Protein AF-A0A930THZ8-F1 (afdb_monomer_lite)

Secondary structure (DSSP, 8-state):
-HHHHHHHHHHHHHSS--HHHHHHHHHHHHHHHHHHTSSS--HHHHHHHHHHHHHHHHHHHHHHHTSTTHHHHHHHHHHHHHHHHHHHHHHH-

Radius of gyration: 13.28 Å; chains: 1; bounding box: 32×22×35 Å

Foldseek 3Di:
DLVLLVLVLVCLVVAPDDPVLSVVLVVLSVVLNVQVPDPDRPLVSNLVSLVVSVVSLVVQQVVQVVPVVSNVSNVRSCVSCVVVNVVSVVSVD

Structure (mmCIF, N/CA/C/O backbone):
data_AF-A0A930THZ8-F1
#
_entry.id   AF-A0A930THZ8-F1
#
loop_
_atom_site.group_PDB
_atom_site.id
_atom_site.type_symbol
_atom_site.label_atom_id
_atom_site.label_alt_id
_atom_site.label_comp_id
_atom_site.label_asym_id
_atom_site.label_entity_id
_atom_site.label_seq_id
_atom_site.pdbx_PDB_ins_code
_atom_site.Cartn_x
_atom_site.Cartn_y
_atom_site.Cartn_z
_atom_site.occupancy
_atom_site.B_iso_or_equiv
_atom_site.auth_seq_id
_atom_site.auth_comp_id
_atom_site.auth_asym_id
_atom_site.auth_atom_id
_atom_site.pdbx_PDB_model_num
ATOM 1 N N . MET A 1 1 ? -15.322 0.431 3.318 1.00 68.81 1 MET A N 1
ATOM 2 C CA . MET A 1 1 ? -13.889 0.489 3.694 1.00 68.81 1 MET A CA 1
ATOM 3 C C . MET A 1 1 ? -13.139 -0.806 3.380 1.00 68.81 1 MET A C 1
ATOM 5 O O . MET A 1 1 ? -12.255 -0.762 2.538 1.00 68.81 1 MET A O 1
ATOM 9 N N . VAL A 1 2 ? -13.507 -1.963 3.950 1.00 78.25 2 VAL A N 1
ATOM 10 C CA . VAL A 1 2 ? -12.834 -3.260 3.676 1.00 78.25 2 VAL A CA 1
ATOM 11 C C . VAL A 1 2 ? -12.760 -3.600 2.183 1.00 78.25 2 VAL A C 1
ATOM 13 O O . VAL A 1 2 ? -11.689 -3.929 1.682 1.00 78.25 2 VAL A O 1
ATOM 16 N N . ALA A 1 3 ? -13.866 -3.445 1.447 1.00 75.62 3 ALA A N 1
ATOM 17 C CA . ALA A 1 3 ? -13.901 -3.687 0.001 1.00 75.62 3 ALA A CA 1
ATOM 18 C C . ALA A 1 3 ? -12.927 -2.784 -0.783 1.00 75.62 3 ALA A C 1
ATOM 20 O O . ALA A 1 3 ? -12.281 -3.237 -1.724 1.00 75.62 3 ALA A O 1
ATOM 21 N N . LEU A 1 4 ? -12.769 -1.525 -0.358 1.00 72.12 4 LEU A N 1
ATOM 22 C CA . LEU A 1 4 ? -11.834 -0.579 -0.973 1.00 72.12 4 LEU A CA 1
ATOM 23 C C . LEU A 1 4 ? -10.383 -0.980 -0.704 1.00 72.12 4 LEU A C 1
ATOM 25 O O . LEU A 1 4 ? -9.582 -1.000 -1.630 1.00 72.12 4 LEU A O 1
ATOM 29 N N . LEU A 1 5 ? -10.064 -1.380 0.529 1.00 78.31 5 LEU A N 1
ATOM 30 C CA . LEU A 1 5 ? -8.735 -1.883 0.893 1.00 78.31 5 LEU A CA 1
ATOM 31 C C . LEU A 1 5 ? -8.412 -3.209 0.183 1.00 78.31 5 LEU A C 1
ATOM 33 O O . LEU A 1 5 ? -7.268 -3.458 -0.187 1.00 78.31 5 LEU A O 1
ATOM 37 N N . GLY A 1 6 ? -9.420 -4.049 -0.063 1.00 82.69 6 GLY A N 1
ATOM 38 C CA . GLY A 1 6 ? -9.290 -5.244 -0.896 1.00 82.69 6 GLY A CA 1
ATOM 39 C C . GLY A 1 6 ? -8.991 -4.912 -2.359 1.00 82.69 6 GLY A C 1
ATOM 40 O O . GLY A 1 6 ? -8.096 -5.514 -2.949 1.00 82.69 6 GLY A O 1
ATOM 41 N N . LYS A 1 7 ? -9.678 -3.911 -2.927 1.00 78.56 7 LYS A N 1
ATOM 42 C CA . LYS A 1 7 ? -9.380 -3.405 -4.273 1.00 78.56 7 LYS A CA 1
ATOM 43 C C . LYS A 1 7 ? -7.954 -2.842 -4.333 1.00 78.56 7 LYS A C 1
ATOM 45 O O . LYS A 1 7 ? -7.235 -3.205 -5.260 1.00 78.56 7 LYS A O 1
ATOM 50 N N . LEU A 1 8 ? -7.548 -2.071 -3.307 1.00 76.06 8 LEU A N 1
ATOM 51 C CA . LEU A 1 8 ? -6.192 -1.532 -3.078 1.00 76.06 8 LEU A CA 1
ATOM 52 C C . LEU A 1 8 ? -5.112 -2.610 -3.219 1.00 76.06 8 LEU A C 1
ATOM 54 O O . LEU A 1 8 ? -4.193 -2.514 -4.032 1.00 76.06 8 LEU A O 1
ATOM 58 N N . GLN A 1 9 ? -5.314 -3.704 -2.493 1.00 83.88 9 GLN A N 1
ATOM 59 C CA . GLN A 1 9 ? -4.429 -4.862 -2.50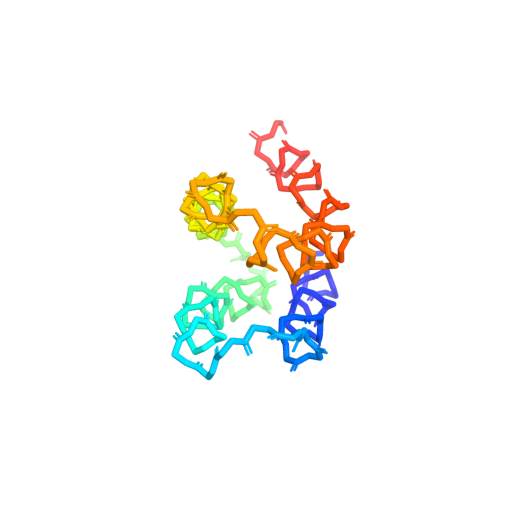4 1.00 83.88 9 GLN A CA 1
ATOM 60 C C . GLN A 1 9 ? -4.329 -5.500 -3.898 1.00 83.88 9 GLN A C 1
ATOM 62 O O . GLN A 1 9 ? -3.239 -5.881 -4.323 1.00 83.88 9 GLN A O 1
ATOM 67 N N . GLY A 1 10 ? -5.457 -5.599 -4.607 1.00 82.81 10 GLY A N 1
ATOM 68 C CA . GLY A 1 10 ? -5.538 -6.210 -5.933 1.00 82.81 10 GLY A CA 1
ATOM 69 C C . GLY A 1 10 ? -4.723 -5.473 -6.994 1.00 82.81 10 GLY A C 1
ATOM 70 O O . GLY A 1 10 ? -3.966 -6.109 -7.722 1.00 82.81 10 GLY A O 1
ATOM 71 N N . VAL A 1 11 ? -4.811 -4.141 -7.065 1.00 78.25 11 VAL A N 1
ATOM 72 C CA . VAL A 1 11 ? -4.002 -3.392 -8.049 1.00 78.25 11 VAL A CA 1
ATOM 73 C C . VAL A 1 11 ? -2.532 -3.392 -7.676 1.00 78.25 11 VAL A C 1
ATOM 75 O O . VAL A 1 11 ? -1.714 -3.534 -8.574 1.00 78.25 11 VAL A O 1
ATOM 78 N N . ILE A 1 12 ? -2.165 -3.264 -6.393 1.00 79.44 12 ILE A N 1
ATOM 79 C CA . ILE A 1 12 ? -0.746 -3.331 -6.005 1.00 79.44 12 ILE A CA 1
ATOM 80 C C . ILE A 1 12 ? -0.153 -4.668 -6.462 1.00 79.44 12 ILE A C 1
ATOM 82 O O . ILE A 1 12 ? 0.904 -4.685 -7.094 1.00 79.44 12 ILE A O 1
ATOM 86 N N . ALA A 1 13 ? -0.868 -5.775 -6.238 1.00 83.94 13 ALA A N 1
ATOM 87 C CA . ALA A 1 13 ? -0.449 -7.094 -6.701 1.00 83.94 13 ALA A CA 1
ATOM 88 C C . ALA A 1 13 ? -0.330 -7.174 -8.238 1.00 83.94 13 ALA A C 1
ATOM 90 O O . ALA A 1 13 ? 0.663 -7.702 -8.746 1.00 83.94 13 ALA A O 1
ATOM 91 N N . ALA A 1 14 ? -1.300 -6.608 -8.966 1.00 79.69 14 ALA A N 1
ATOM 92 C CA . ALA A 1 14 ? -1.357 -6.615 -10.431 1.00 79.69 14 ALA A CA 1
ATOM 93 C C . ALA A 1 14 ? -0.462 -5.564 -11.119 1.00 79.69 14 ALA A C 1
ATOM 95 O O . ALA A 1 14 ? -0.311 -5.600 -12.336 1.00 79.69 14 ALA A O 1
ATOM 96 N N . SER A 1 15 ? 0.117 -4.629 -10.365 1.00 74.81 15 SER A N 1
ATOM 97 C CA . SER A 1 15 ? 0.928 -3.539 -10.912 1.00 74.81 15 SER A CA 1
ATOM 98 C C . SER A 1 15 ? 2.242 -4.030 -11.530 1.00 74.81 15 SER A C 1
ATOM 100 O O . SER A 1 15 ? 2.718 -5.126 -11.231 1.00 74.81 15 SER A O 1
ATOM 102 N N . SER A 1 16 ? 2.877 -3.199 -12.352 1.00 75.56 16 SER A N 1
ATOM 103 C CA . SER A 1 16 ? 4.207 -3.445 -12.927 1.00 75.56 16 SER A CA 1
ATOM 104 C C . SER A 1 16 ? 5.368 -3.085 -11.978 1.00 75.56 16 SER A C 1
ATOM 106 O O . SER A 1 16 ? 6.526 -3.107 -12.390 1.00 75.56 16 SER A O 1
ATOM 108 N N . LEU A 1 17 ? 5.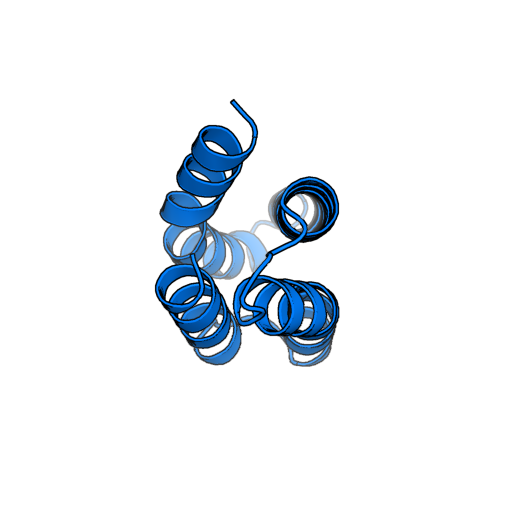083 -2.786 -10.701 1.00 73.44 17 LEU A N 1
ATOM 109 C CA . LEU A 1 17 ? 6.095 -2.520 -9.671 1.00 73.44 17 LEU A CA 1
ATOM 110 C C . LEU A 1 17 ? 7.018 -3.725 -9.446 1.00 73.44 17 LEU A C 1
ATOM 112 O O . LEU A 1 17 ? 6.590 -4.881 -9.540 1.00 73.44 17 LEU A O 1
ATOM 116 N N . ILE A 1 18 ? 8.270 -3.453 -9.073 1.00 79.44 18 ILE A N 1
ATOM 117 C CA . ILE A 1 18 ? 9.204 -4.512 -8.667 1.00 79.44 18 ILE A CA 1
ATOM 118 C C . ILE A 1 18 ? 8.749 -5.158 -7.343 1.00 79.44 18 ILE A C 1
ATOM 120 O O . ILE A 1 18 ? 8.045 -4.505 -6.558 1.00 79.44 18 ILE A O 1
ATOM 124 N N . PRO A 1 19 ? 9.126 -6.423 -7.075 1.00 82.56 19 PRO A N 1
ATOM 125 C CA . PRO A 1 19 ? 8.650 -7.171 -5.908 1.00 82.56 19 PRO A CA 1
ATOM 126 C C . PRO A 1 19 ? 8.826 -6.428 -4.578 1.00 82.56 19 PRO A C 1
ATOM 128 O O . PRO A 1 19 ? 7.885 -6.340 -3.795 1.00 82.56 19 PRO A O 1
ATOM 131 N N . GLU A 1 20 ? 9.973 -5.784 -4.371 1.00 81.81 20 GLU A N 1
ATOM 132 C CA . GLU A 1 20 ? 10.317 -5.090 -3.125 1.00 81.81 20 GLU A CA 1
ATOM 133 C C . GLU A 1 20 ? 9.382 -3.899 -2.839 1.00 81.81 20 GLU A C 1
ATOM 135 O O . GLU A 1 20 ? 9.025 -3.615 -1.691 1.00 81.81 20 GLU A O 1
ATOM 140 N N . GLN A 1 21 ? 8.947 -3.205 -3.896 1.00 75.56 21 GLN A N 1
ATOM 141 C CA . GLN A 1 21 ? 8.009 -2.083 -3.803 1.00 75.56 21 GLN A CA 1
ATOM 142 C C . GLN A 1 21 ? 6.588 -2.577 -3.528 1.00 75.56 21 GLN A C 1
ATOM 144 O O . GLN A 1 21 ? 5.879 -1.985 -2.710 1.00 75.56 21 GLN A O 1
ATOM 149 N N . LYS A 1 22 ? 6.178 -3.678 -4.173 1.00 81.75 22 LYS A N 1
ATOM 150 C CA . LYS A 1 22 ? 4.883 -4.317 -3.902 1.00 81.75 22 LYS A CA 1
ATOM 151 C C . LYS A 1 22 ? 4.796 -4.780 -2.457 1.00 81.75 22 LYS A C 1
ATOM 153 O O . LYS A 1 22 ? 3.806 -4.479 -1.794 1.00 81.75 22 LYS A O 1
ATOM 158 N N . ASP A 1 23 ? 5.827 -5.457 -1.965 1.00 87.19 23 ASP A N 1
ATOM 159 C CA . ASP A 1 23 ? 5.854 -5.990 -0.604 1.00 87.19 23 ASP A CA 1
ATOM 160 C C . ASP A 1 23 ? 5.752 -4.874 0.434 1.00 87.19 23 ASP A C 1
ATOM 162 O O . ASP A 1 23 ? 4.891 -4.931 1.313 1.00 87.19 23 ASP A O 1
ATOM 166 N N . SER A 1 24 ? 6.518 -3.797 0.256 1.00 81.12 24 SER A N 1
ATOM 167 C CA . SER A 1 24 ? 6.458 -2.627 1.136 1.00 81.12 24 SER A CA 1
ATOM 168 C C . SER A 1 24 ? 5.054 -2.004 1.178 1.00 81.12 24 SER A C 1
ATOM 170 O O . SER A 1 24 ? 4.504 -1.768 2.254 1.00 81.12 24 SER A O 1
ATOM 172 N N . LEU A 1 25 ? 4.416 -1.795 0.019 1.00 80.38 25 LEU A N 1
ATOM 173 C CA . LEU A 1 25 ? 3.050 -1.258 -0.048 1.00 80.38 25 LEU A CA 1
ATOM 174 C C . LEU A 1 25 ? 2.026 -2.197 0.606 1.00 80.38 25 LEU A C 1
ATOM 176 O O . LEU A 1 25 ? 1.115 -1.751 1.310 1.00 80.38 25 LEU A O 1
ATOM 180 N N . LEU A 1 26 ? 2.172 -3.505 0.391 1.00 85.31 26 LEU A N 1
ATOM 181 C CA . LEU A 1 26 ? 1.295 -4.514 0.976 1.00 85.31 26 LEU A CA 1
ATOM 182 C C . LEU A 1 26 ? 1.462 -4.611 2.494 1.00 85.31 26 LEU A C 1
ATOM 184 O O . LEU A 1 26 ? 0.475 -4.849 3.193 1.00 85.31 26 LEU A O 1
ATOM 188 N N . ASP A 1 27 ? 2.662 -4.398 3.020 1.00 86.94 27 ASP A N 1
ATOM 189 C CA . ASP A 1 27 ? 2.928 -4.441 4.456 1.00 86.94 27 ASP A CA 1
ATOM 190 C C . ASP A 1 27 ? 2.322 -3.253 5.206 1.00 86.94 27 ASP A C 1
ATOM 192 O O . ASP A 1 27 ? 1.839 -3.427 6.328 1.00 86.94 27 ASP A O 1
ATOM 196 N N . TYR A 1 28 ? 2.199 -2.087 4.566 1.00 77.94 28 TYR A N 1
ATOM 197 C CA . TYR A 1 28 ? 1.395 -0.982 5.103 1.00 77.94 28 TYR A CA 1
ATOM 198 C C . TYR A 1 28 ? -0.116 -1.227 4.971 1.00 77.94 28 TYR A C 1
ATOM 200 O O . TYR A 1 28 ? -0.900 -0.835 5.844 1.00 77.94 28 TYR A O 1
ATOM 208 N N . LEU A 1 29 ? -0.549 -1.914 3.911 1.00 81.50 29 LEU A N 1
ATOM 209 C CA . LEU A 1 29 ? -1.966 -2.129 3.623 1.00 81.50 29 LEU A CA 1
ATOM 210 C C . LEU A 1 29 ? -2.615 -3.237 4.466 1.00 81.50 29 LEU A C 1
ATOM 212 O O . LEU A 1 29 ? -3.755 -3.081 4.919 1.00 81.50 29 LEU A O 1
ATOM 216 N N . LYS A 1 30 ? -1.922 -4.362 4.692 1.00 85.19 30 LYS A N 1
ATOM 217 C CA . LYS A 1 30 ? -2.470 -5.522 5.427 1.00 85.19 30 LYS A CA 1
ATOM 218 C C . LYS A 1 30 ? -2.986 -5.130 6.825 1.00 85.19 30 LYS A C 1
ATOM 220 O O . LYS A 1 30 ? -4.109 -5.523 7.157 1.00 85.19 30 LYS A O 1
ATOM 225 N N . PRO A 1 31 ? -2.261 -4.342 7.650 1.00 82.75 31 PRO A N 1
ATOM 226 C CA . PRO A 1 31 ? -2.766 -3.896 8.946 1.00 82.75 31 PRO A CA 1
ATOM 227 C C . PRO A 1 31 ? -3.988 -2.982 8.830 1.00 82.75 31 PRO A C 1
ATOM 229 O O . PRO A 1 31 ? -4.899 -3.097 9.647 1.00 82.75 31 PRO A O 1
ATOM 232 N N . ALA A 1 32 ? -4.038 -2.099 7.825 1.00 77.69 32 ALA A N 1
ATOM 233 C CA . ALA A 1 32 ? -5.192 -1.230 7.592 1.00 77.69 32 ALA A CA 1
ATOM 234 C C . ALA A 1 32 ? -6.451 -2.051 7.277 1.00 77.69 32 ALA A C 1
ATOM 236 O O . ALA A 1 32 ? -7.507 -1.817 7.860 1.00 77.69 32 ALA A O 1
ATOM 237 N N . LYS A 1 33 ? -6.321 -3.075 6.423 1.00 80.25 33 LYS A N 1
ATOM 238 C CA . LYS A 1 33 ? -7.424 -3.977 6.070 1.00 80.25 33 LYS A CA 1
ATOM 239 C C . LYS A 1 33 ? -7.925 -4.777 7.271 1.00 80.25 33 LYS A C 1
ATOM 241 O O . LYS A 1 33 ? -9.115 -4.737 7.559 1.00 80.25 33 LYS A O 1
ATOM 246 N N . ARG A 1 34 ? -7.018 -5.393 8.037 1.00 83.81 34 ARG A N 1
ATOM 247 C CA . ARG A 1 34 ? -7.374 -6.130 9.266 1.00 83.81 34 ARG A CA 1
ATOM 248 C C . ARG A 1 34 ? -8.095 -5.252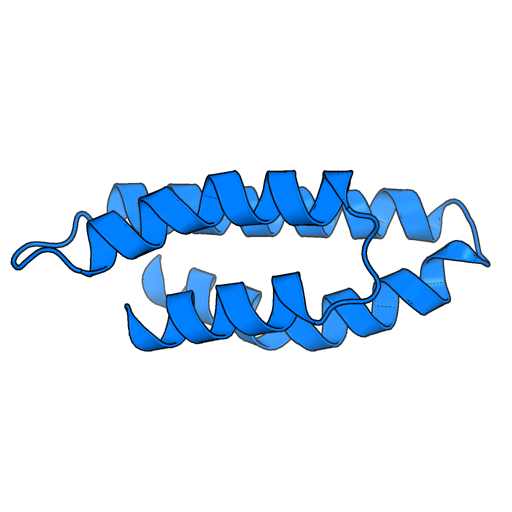 10.289 1.00 83.81 34 ARG A C 1
ATOM 250 O O . ARG A 1 34 ? -8.993 -5.715 10.980 1.00 83.81 34 ARG A O 1
ATOM 257 N N . LYS A 1 35 ? -7.694 -3.984 10.421 1.00 80.25 35 LYS A N 1
ATOM 258 C CA . LYS A 1 35 ? -8.355 -3.030 11.325 1.00 80.25 35 LYS A CA 1
ATOM 259 C C . LYS A 1 35 ? -9.726 -2.607 10.806 1.00 80.25 35 LYS A C 1
ATOM 261 O O . LYS A 1 35 ? -10.641 -2.460 11.606 1.00 80.25 35 LYS A O 1
ATOM 266 N N . ALA A 1 36 ? -9.874 -2.456 9.493 1.00 79.56 36 ALA A N 1
ATOM 267 C CA . ALA A 1 36 ? -11.144 -2.127 8.857 1.00 79.56 36 ALA A CA 1
ATOM 268 C C . ALA A 1 36 ? -12.192 -3.246 8.953 1.00 79.56 36 ALA A C 1
ATOM 270 O O . ALA A 1 36 ? -13.378 -2.960 8.833 1.00 79.56 36 ALA A O 1
ATOM 271 N N . GLU A 1 37 ? -11.755 -4.495 9.131 1.00 83.56 37 GLU A N 1
ATOM 272 C CA . GLU A 1 37 ? -12.609 -5.684 9.270 1.00 83.56 37 GLU A CA 1
ATOM 273 C C . GLU A 1 37 ? -13.186 -5.866 10.685 1.00 83.56 37 GLU A C 1
ATOM 275 O O . GLU A 1 37 ? -14.057 -6.708 10.884 1.00 83.56 37 GLU A O 1
ATOM 280 N N . LYS A 1 38 ? -12.728 -5.089 11.676 1.00 83.06 38 LYS A N 1
ATOM 281 C CA . LYS A 1 38 ? -13.251 -5.151 13.048 1.00 83.06 38 LYS A CA 1
ATOM 282 C C . LYS A 1 38 ? -14.637 -4.509 13.144 1.00 83.06 38 LYS A C 1
ATOM 284 O O . LYS A 1 38 ? -14.897 -3.523 12.463 1.00 83.06 38 LYS A O 1
ATOM 289 N N . GLU A 1 39 ? -15.476 -5.001 14.064 1.00 72.06 39 GLU A N 1
ATOM 290 C CA . GLU A 1 39 ? -16.800 -4.415 14.367 1.00 72.06 39 GLU A CA 1
ATOM 291 C C . GLU A 1 39 ? -16.723 -2.923 14.719 1.00 72.06 39 GLU A C 1
ATOM 293 O O . GLU A 1 39 ? -17.594 -2.147 14.333 1.00 72.06 39 GLU A O 1
ATOM 298 N N . GLN A 1 40 ? -15.653 -2.511 15.408 1.00 77.12 40 GLN A N 1
ATOM 299 C CA . GLN A 1 40 ? -15.325 -1.110 15.671 1.00 77.12 40 GLN A CA 1
ATOM 300 C C . GLN A 1 40 ? -13.968 -0.779 15.036 1.00 77.12 40 GLN A C 1
ATOM 302 O O . GLN A 1 40 ? -12.918 -0.997 15.649 1.00 77.12 40 GLN A O 1
ATOM 307 N N . PRO A 1 41 ? -13.961 -0.322 13.776 1.00 72.69 41 PRO A N 1
ATOM 308 C CA . PRO A 1 41 ? -12.728 -0.041 13.066 1.00 72.69 41 PRO A CA 1
ATOM 309 C C . PRO A 1 41 ? -12.103 1.270 13.552 1.00 72.69 41 PRO A C 1
ATOM 311 O O . PRO A 1 41 ? -12.749 2.317 13.592 1.00 72.69 41 PRO A O 1
ATOM 314 N N . ASP A 1 42 ? -10.813 1.209 13.872 1.00 79.44 42 ASP A N 1
ATOM 315 C CA . ASP A 1 42 ? -10.002 2.364 14.257 1.00 79.44 42 ASP A CA 1
ATOM 316 C C . ASP A 1 42 ? -9.688 3.219 13.021 1.00 79.44 42 ASP A C 1
ATOM 318 O O . ASP A 1 42 ? -8.743 2.952 12.270 1.00 79.44 42 ASP A O 1
ATOM 322 N N . LYS A 1 43 ? -10.541 4.217 12.775 1.00 74.56 43 LYS A N 1
ATOM 323 C CA . LYS A 1 43 ? -10.474 5.079 11.588 1.00 74.56 43 LYS A CA 1
ATOM 324 C C . LYS A 1 43 ? -9.194 5.912 11.534 1.00 74.56 43 LYS A C 1
ATOM 326 O O . LYS A 1 43 ? -8.680 6.126 10.440 1.00 74.56 43 LYS A O 1
ATOM 331 N N . GLU A 1 44 ? -8.651 6.316 12.681 1.00 76.06 44 GLU A N 1
ATOM 332 C CA . GLU A 1 44 ? -7.415 7.101 12.756 1.00 76.06 44 GLU A CA 1
ATOM 333 C C . GLU A 1 44 ? -6.215 6.265 12.298 1.00 76.06 44 GLU A C 1
ATOM 335 O O . GLU A 1 44 ? -5.461 6.669 11.409 1.00 76.06 44 GLU A O 1
ATOM 340 N N . LEU A 1 45 ? -6.073 5.042 12.822 1.00 75.38 45 LEU A N 1
ATOM 341 C CA . LEU A 1 45 ? -4.994 4.145 12.402 1.00 75.38 45 LEU A CA 1
ATOM 342 C C . LEU A 1 45 ? -5.130 3.694 10.947 1.00 75.38 45 LEU A C 1
ATOM 344 O O . LEU A 1 45 ? -4.120 3.451 10.282 1.00 75.38 45 LEU A O 1
ATOM 348 N N . ILE A 1 46 ? -6.357 3.551 10.450 1.00 73.25 46 ILE A N 1
ATOM 349 C CA . ILE A 1 46 ? -6.598 3.230 9.041 1.00 73.25 46 ILE A CA 1
ATOM 350 C C . ILE A 1 46 ? -6.190 4.411 8.159 1.00 73.25 46 ILE A C 1
ATOM 352 O O . ILE A 1 46 ? -5.455 4.212 7.193 1.00 73.25 46 ILE A O 1
ATOM 356 N N . GLY A 1 47 ? -6.588 5.627 8.530 1.00 72.94 47 GLY A N 1
ATOM 357 C CA . GLY A 1 47 ? -6.199 6.859 7.856 1.00 72.94 47 GLY A CA 1
ATOM 358 C C . GLY A 1 47 ? -4.683 7.056 7.801 1.00 72.94 47 GLY A C 1
ATOM 359 O O . GLY A 1 47 ? -4.130 7.267 6.724 1.00 72.94 47 GLY A O 1
ATOM 360 N N . LYS A 1 48 ? -3.984 6.862 8.925 1.00 76.50 48 LYS A N 1
ATOM 361 C CA . LYS A 1 48 ? -2.517 6.957 8.991 1.00 76.50 48 LYS A CA 1
ATOM 362 C C . LYS A 1 48 ? -1.814 5.948 8.078 1.00 76.50 48 LYS A C 1
ATOM 364 O O . LYS A 1 48 ? -0.859 6.291 7.387 1.00 76.50 48 LYS A O 1
ATOM 369 N N . ASN A 1 49 ? -2.299 4.707 8.027 1.00 71.31 49 ASN A N 1
ATOM 370 C CA . ASN A 1 49 ? -1.740 3.701 7.121 1.00 71.31 49 ASN A CA 1
ATOM 371 C C . ASN A 1 49 ? -1.985 4.055 5.645 1.00 71.31 49 ASN A C 1
ATOM 373 O O . ASN A 1 49 ? -1.104 3.849 4.813 1.00 71.31 49 ASN A O 1
ATOM 377 N N . LEU A 1 50 ? -3.157 4.608 5.319 1.00 73.69 50 LEU A N 1
ATOM 378 C CA . LEU A 1 50 ? -3.467 5.087 3.970 1.00 73.69 50 LEU A CA 1
ATOM 379 C C . LEU A 1 50 ? -2.612 6.298 3.572 1.00 73.69 50 LEU A C 1
ATOM 381 O O . LEU A 1 50 ? -2.195 6.395 2.416 1.00 73.69 50 LEU A O 1
ATOM 385 N N . GLN A 1 51 ? -2.296 7.184 4.518 1.00 75.25 51 GLN A N 1
ATOM 386 C CA . GLN A 1 51 ? -1.367 8.288 4.294 1.00 75.25 51 GLN A CA 1
ATOM 387 C C . GLN A 1 51 ? 0.043 7.773 3.970 1.00 75.25 51 GLN A C 1
ATOM 389 O O . GLN A 1 51 ? 0.618 8.200 2.975 1.00 75.25 51 GLN A O 1
ATOM 394 N N . ASN A 1 52 ? 0.557 6.791 4.716 1.00 76.38 52 ASN A N 1
ATOM 395 C CA . ASN A 1 52 ? 1.870 6.194 4.434 1.00 76.38 52 ASN A CA 1
ATOM 396 C C . ASN A 1 52 ? 1.927 5.542 3.043 1.00 76.38 52 ASN A C 1
ATOM 398 O O . ASN A 1 52 ? 2.904 5.713 2.316 1.00 76.38 52 ASN A O 1
ATOM 402 N N . VAL A 1 53 ? 0.864 4.830 2.641 1.00 72.56 53 VAL A N 1
ATOM 403 C CA . VAL A 1 53 ? 0.741 4.304 1.270 1.00 72.56 53 VAL A CA 1
ATOM 404 C C . VAL A 1 53 ? 0.777 5.457 0.264 1.00 72.56 53 VAL A C 1
ATOM 406 O O . VAL A 1 53 ? 1.500 5.387 -0.723 1.00 72.56 53 VAL A O 1
ATOM 409 N N . SER A 1 54 ? 0.057 6.547 0.526 1.00 73.44 54 SER A N 1
ATOM 410 C CA . SER A 1 54 ? 0.022 7.722 -0.354 1.00 73.44 54 SER A CA 1
ATOM 411 C C . SER A 1 54 ? 1.388 8.402 -0.506 1.00 73.44 54 SER A C 1
ATOM 413 O O . SER A 1 54 ? 1.770 8.779 -1.614 1.00 73.44 54 SER A O 1
ATOM 415 N N . GLU A 1 55 ? 2.135 8.544 0.589 1.00 75.25 55 GLU A N 1
ATOM 416 C CA . GLU A 1 55 ? 3.481 9.125 0.617 1.00 75.25 55 GLU A CA 1
ATOM 417 C C . GLU A 1 55 ? 4.505 8.235 -0.090 1.00 75.25 55 GLU A C 1
ATOM 419 O O . GLU A 1 55 ? 5.252 8.721 -0.936 1.00 75.25 55 GLU A O 1
ATOM 424 N N . MET A 1 56 ? 4.496 6.923 0.176 1.00 73.81 56 MET A N 1
ATOM 425 C CA . MET A 1 56 ? 5.369 5.977 -0.523 1.00 73.81 56 MET A CA 1
ATOM 426 C C . MET A 1 56 ? 5.132 6.031 -2.032 1.00 73.81 56 MET A C 1
ATOM 428 O O . MET A 1 56 ? 6.083 6.053 -2.811 1.00 73.81 56 MET A O 1
ATOM 432 N N . MET A 1 57 ? 3.868 6.117 -2.445 1.00 70.62 57 MET A N 1
ATOM 433 C CA . MET A 1 57 ? 3.529 6.268 -3.852 1.00 70.62 57 MET A CA 1
ATOM 434 C C . MET A 1 57 ? 4.054 7.595 -4.392 1.00 70.62 57 MET A C 1
ATOM 436 O O . MET A 1 57 ? 4.784 7.565 -5.369 1.00 70.62 57 MET A O 1
ATOM 440 N N . LYS A 1 58 ? 3.816 8.746 -3.748 1.00 72.44 58 LYS A N 1
ATOM 441 C CA . LYS A 1 58 ? 4.413 10.028 -4.185 1.00 72.44 58 LYS A CA 1
ATOM 442 C C . LYS A 1 58 ? 5.936 9.957 -4.346 1.00 72.44 58 LYS A C 1
ATOM 444 O O . LYS A 1 58 ? 6.444 10.387 -5.377 1.00 72.44 58 LYS A O 1
ATOM 449 N N . ASN A 1 59 ? 6.644 9.330 -3.411 1.00 72.38 59 ASN A N 1
ATOM 450 C CA . ASN A 1 59 ? 8.098 9.171 -3.494 1.00 72.38 59 ASN A CA 1
ATOM 451 C C . ASN A 1 59 ? 8.522 8.308 -4.694 1.00 72.38 59 ASN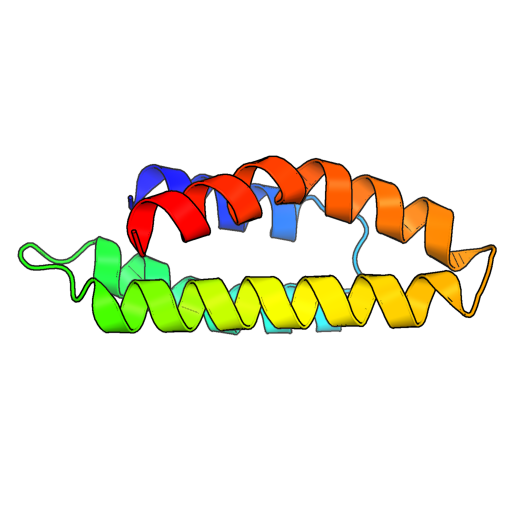 A C 1
ATOM 453 O O . ASN A 1 59 ? 9.511 8.615 -5.364 1.00 72.38 59 ASN A O 1
ATOM 457 N N . LEU A 1 60 ? 7.756 7.259 -5.017 1.00 67.50 60 LEU A N 1
ATOM 458 C CA . LEU A 1 60 ? 7.961 6.483 -6.243 1.00 67.50 60 LEU A CA 1
ATOM 459 C C . LEU A 1 60 ? 7.749 7.343 -7.500 1.00 67.50 60 LEU A C 1
ATOM 461 O O . LEU A 1 60 ? 8.486 7.164 -8.468 1.00 67.50 60 LEU A O 1
ATOM 465 N N . LYS A 1 61 ? 6.818 8.314 -7.482 1.00 62.25 61 LYS A N 1
ATOM 466 C CA . LYS A 1 61 ? 6.616 9.298 -8.570 1.00 62.25 61 LYS A CA 1
ATOM 467 C C . LYS A 1 61 ? 7.875 10.109 -8.800 1.00 62.25 61 LYS A C 1
ATOM 469 O O . LYS A 1 61 ? 8.411 10.142 -9.898 1.00 62.25 61 LYS A O 1
ATOM 474 N N . GLU A 1 62 ? 8.341 10.754 -7.743 1.00 64.06 62 GLU A N 1
ATOM 475 C CA . GLU A 1 62 ? 9.417 11.737 -7.813 1.00 64.06 62 GLU A CA 1
ATOM 476 C C . GLU A 1 62 ? 10.742 11.058 -8.180 1.00 64.06 62 GLU A C 1
ATOM 478 O O . GLU A 1 62 ? 11.504 11.566 -9.002 1.00 64.06 62 GLU A O 1
ATOM 483 N N . THR A 1 63 ? 10.963 9.840 -7.675 1.00 61.19 63 THR A N 1
ATOM 484 C CA . THR A 1 63 ? 12.128 9.014 -8.030 1.00 61.19 63 THR A CA 1
ATOM 485 C C . THR A 1 63 ? 12.084 8.540 -9.489 1.00 61.19 63 THR A C 1
ATOM 487 O O . THR A 1 63 ? 13.131 8.382 -10.116 1.00 61.19 63 THR A O 1
ATOM 490 N N . THR A 1 64 ? 10.895 8.327 -10.066 1.00 57.50 64 THR A N 1
ATOM 491 C CA . THR A 1 64 ? 10.753 7.913 -11.474 1.00 57.50 64 THR A CA 1
ATOM 492 C C . THR A 1 64 ? 10.760 9.084 -12.463 1.00 57.50 64 THR A C 1
ATOM 494 O O . THR A 1 64 ? 11.250 8.904 -13.576 1.00 57.50 64 THR A O 1
ATOM 497 N N . GLU A 1 65 ? 10.337 10.295 -12.078 1.00 52.31 65 GLU A N 1
ATOM 498 C CA . GLU A 1 65 ? 10.488 11.515 -12.904 1.00 52.31 65 GLU A CA 1
ATOM 499 C C . GLU A 1 65 ? 11.965 11.890 -13.131 1.00 52.31 65 GLU A C 1
ATOM 501 O O . GLU A 1 65 ? 12.312 12.420 -14.188 1.00 52.31 65 GLU A O 1
ATOM 506 N N . ALA A 1 66 ? 12.857 11.537 -12.196 1.00 56.56 66 ALA A N 1
ATOM 507 C CA . ALA A 1 66 ? 14.303 11.727 -12.334 1.00 56.56 66 ALA A CA 1
ATOM 508 C C . ALA A 1 66 ? 14.958 10.821 -13.408 1.00 56.56 66 ALA A C 1
ATOM 510 O O . ALA A 1 66 ? 16.093 11.071 -13.814 1.00 56.56 66 ALA A O 1
ATOM 511 N N . GLY A 1 67 ? 14.250 9.802 -13.920 1.00 54.41 67 GLY A N 1
ATOM 512 C CA . GLY A 1 67 ? 14.721 8.900 -14.975 1.00 54.41 67 GLY A CA 1
ATOM 513 C C . GLY A 1 67 ? 13.641 8.640 -16.026 1.00 54.41 67 GLY A C 1
ATOM 514 O O . GLY A 1 67 ? 12.827 7.740 -15.867 1.00 54.41 67 GLY A O 1
ATOM 515 N N . LYS A 1 68 ? 13.662 9.386 -17.143 1.00 52.75 68 LYS A N 1
ATOM 516 C CA . LYS A 1 68 ? 12.661 9.359 -18.243 1.00 52.75 68 LYS A CA 1
ATOM 517 C C . LYS A 1 68 ? 12.128 7.975 -18.677 1.00 52.75 68 LYS A C 1
ATOM 519 O O . LYS A 1 68 ? 10.998 7.911 -19.145 1.00 52.75 68 LYS A O 1
ATOM 524 N N . SER A 1 69 ? 12.911 6.897 -18.559 1.00 55.12 69 SER A N 1
ATOM 525 C CA . SER A 1 69 ? 12.512 5.520 -18.921 1.00 55.12 69 SER A CA 1
ATOM 526 C C . SER A 1 69 ? 11.621 4.852 -17.860 1.00 55.12 69 SER A C 1
ATOM 528 O O . SER A 1 69 ? 10.650 4.176 -18.185 1.00 55.12 69 SER A O 1
ATOM 530 N N . THR A 1 70 ? 11.880 5.105 -16.575 1.00 53.03 70 THR A N 1
ATOM 531 C CA . THR A 1 70 ? 11.117 4.540 -15.448 1.00 53.03 70 THR A CA 1
ATOM 532 C C . THR A 1 70 ? 9.748 5.212 -15.279 1.00 53.03 70 THR A C 1
ATOM 534 O O . THR A 1 70 ? 8.837 4.655 -14.669 1.00 53.03 70 THR A O 1
ATOM 537 N N . TRP A 1 71 ? 9.578 6.403 -15.861 1.00 51.25 71 TRP A N 1
ATOM 538 C CA . TRP A 1 71 ? 8.342 7.183 -15.821 1.00 51.25 71 TRP A CA 1
ATOM 539 C C . TRP A 1 71 ? 7.156 6.511 -16.533 1.00 51.25 71 TRP A C 1
ATOM 541 O O . TRP A 1 71 ? 6.027 6.621 -16.060 1.00 51.25 71 TRP A O 1
ATOM 551 N N . GLN A 1 72 ? 7.389 5.760 -17.617 1.00 54.59 72 GLN A N 1
ATOM 552 C CA . GLN A 1 72 ? 6.319 5.007 -18.293 1.00 54.59 72 GLN A CA 1
ATOM 553 C C . GLN A 1 72 ? 5.715 3.927 -17.381 1.00 54.59 72 GLN A C 1
ATOM 555 O O . GLN A 1 72 ? 4.495 3.801 -17.318 1.00 54.59 72 GLN A O 1
ATOM 560 N N . THR A 1 73 ? 6.546 3.235 -16.596 1.00 54.31 73 THR A N 1
ATOM 561 C CA . THR A 1 73 ? 6.096 2.278 -15.570 1.00 54.31 73 THR A CA 1
ATOM 562 C C . THR A 1 73 ? 5.415 2.984 -14.393 1.00 54.31 73 THR A C 1
ATOM 564 O O . THR A 1 73 ? 4.419 2.498 -13.861 1.00 54.31 73 THR A O 1
ATOM 567 N N . GLY A 1 74 ? 5.909 4.165 -14.000 1.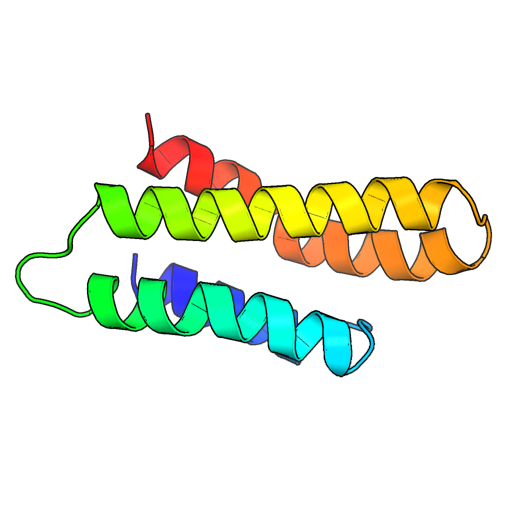00 56.75 74 GLY A N 1
ATOM 568 C CA . GLY A 1 74 ? 5.305 4.979 -12.942 1.00 56.75 74 GLY A CA 1
ATOM 569 C C . GLY A 1 74 ? 3.862 5.385 -13.258 1.00 56.75 74 GLY A C 1
ATOM 570 O O . GLY A 1 74 ? 2.990 5.256 -12.400 1.00 56.75 74 GLY A O 1
ATOM 571 N N . VAL A 1 75 ? 3.578 5.817 -14.492 1.00 61.00 75 VAL A N 1
ATOM 572 C CA . VAL A 1 75 ? 2.240 6.279 -14.912 1.00 61.00 75 VAL A CA 1
ATOM 573 C C . VAL A 1 75 ? 1.163 5.207 -14.745 1.00 61.00 75 VAL A C 1
ATOM 575 O O . VAL A 1 75 ? 0.099 5.521 -14.214 1.00 61.00 75 VAL A O 1
ATOM 578 N N . GLU A 1 76 ? 1.417 3.957 -15.140 1.00 61.47 76 GLU A N 1
ATOM 579 C CA . GLU A 1 76 ? 0.442 2.863 -14.987 1.00 61.47 76 GLU A CA 1
ATOM 580 C C . GLU A 1 76 ? 0.087 2.634 -13.519 1.00 61.47 76 GLU A C 1
ATOM 582 O O . GLU A 1 76 ? -1.082 2.513 -13.150 1.00 61.47 76 GLU A O 1
ATOM 587 N N . VAL A 1 77 ? 1.102 2.646 -12.659 1.00 62.47 77 VAL A N 1
ATOM 588 C CA . VAL A 1 77 ? 0.941 2.489 -11.219 1.00 62.47 77 VAL A CA 1
ATOM 589 C C . VAL A 1 77 ? 0.137 3.660 -10.642 1.00 62.47 77 VAL A C 1
ATOM 591 O O . VAL A 1 77 ? -0.828 3.430 -9.913 1.00 62.47 77 VAL A O 1
ATOM 594 N N . PHE A 1 78 ? 0.464 4.906 -11.007 1.00 65.62 78 PHE A N 1
ATOM 595 C CA . PHE A 1 78 ? -0.277 6.096 -10.565 1.00 65.62 78 PHE A CA 1
ATOM 596 C C . PHE A 1 78 ? -1.713 6.130 -11.049 1.00 65.62 78 PHE A C 1
ATOM 598 O O . PHE A 1 78 ? -2.591 6.514 -10.286 1.00 65.62 78 PHE A O 1
ATOM 605 N N . GLN A 1 79 ? -1.976 5.741 -12.292 1.00 66.31 79 GLN A N 1
ATOM 606 C CA . GLN A 1 79 ? -3.339 5.659 -12.806 1.00 66.31 79 GLN A CA 1
ATOM 607 C C . GLN A 1 79 ? -4.141 4.609 -12.046 1.00 66.31 79 GLN A C 1
ATOM 609 O O . GLN A 1 79 ? -5.307 4.830 -11.716 1.00 66.31 79 GLN A O 1
ATOM 614 N N . ALA A 1 80 ? -3.504 3.491 -11.712 1.00 61.56 80 ALA A N 1
ATOM 615 C CA . ALA A 1 80 ? -4.166 2.403 -11.026 1.00 61.56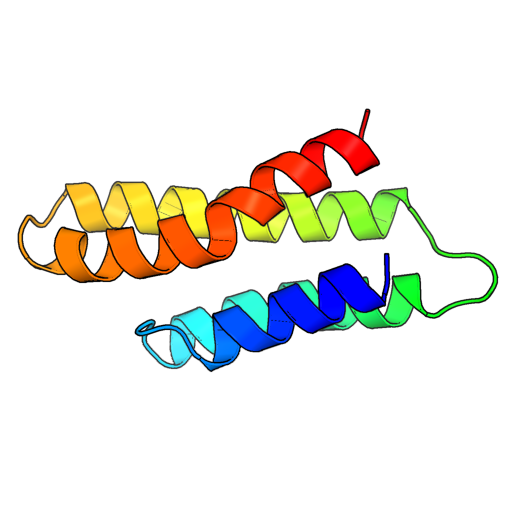 80 ALA A CA 1
ATOM 616 C C . ALA A 1 80 ? -4.422 2.708 -9.532 1.00 61.56 80 ALA A C 1
ATOM 618 O O . ALA A 1 80 ? -5.399 2.208 -8.972 1.00 61.56 80 ALA A O 1
ATOM 619 N N . VAL A 1 81 ? -3.618 3.584 -8.906 1.00 62.50 81 VAL A N 1
ATOM 620 C CA . VAL A 1 81 ? -3.799 4.012 -7.503 1.00 62.50 81 VAL A CA 1
ATOM 621 C C . VAL A 1 81 ? -4.410 5.405 -7.308 1.00 62.50 81 VAL A C 1
ATOM 623 O O . VAL A 1 81 ? -4.842 5.738 -6.207 1.00 62.50 81 VAL A O 1
ATOM 626 N N . GLY A 1 82 ? -4.465 6.235 -8.349 1.00 65.81 82 GLY A N 1
ATOM 627 C CA . GLY A 1 82 ? -4.939 7.621 -8.308 1.00 65.81 82 GLY A CA 1
ATOM 628 C C . GLY A 1 82 ? -6.363 7.774 -7.762 1.00 65.81 82 GLY A C 1
ATOM 629 O O . GLY A 1 82 ? -6.573 8.616 -6.886 1.00 65.81 82 GLY A O 1
ATOM 630 N N . PRO A 1 83 ? -7.324 6.914 -8.158 1.00 65.12 83 PRO A N 1
ATOM 631 C CA . PRO A 1 83 ? -8.657 6.893 -7.556 1.00 65.12 83 PRO A CA 1
ATOM 632 C C . PRO A 1 83 ? -8.648 6.670 -6.034 1.00 65.12 83 PRO A C 1
ATOM 634 O O . PRO A 1 83 ? -9.603 7.023 -5.350 1.00 65.12 83 PRO A O 1
ATOM 637 N N . TRP A 1 84 ? -7.591 6.072 -5.479 1.00 62.56 84 TRP A N 1
ATOM 638 C CA . TRP A 1 84 ? -7.503 5.717 -4.060 1.00 62.56 84 TRP A CA 1
ATOM 639 C C . TRP A 1 84 ? -6.915 6.818 -3.196 1.00 62.56 84 TRP A C 1
ATOM 641 O O . TRP A 1 84 ? -7.349 6.968 -2.057 1.00 62.56 84 TRP A O 1
ATOM 651 N N . LEU A 1 85 ? -6.000 7.622 -3.743 1.00 63.44 85 LEU A N 1
ATOM 652 C CA . LEU A 1 85 ? -5.513 8.837 -3.083 1.00 63.44 85 LEU A CA 1
ATOM 653 C C . LEU A 1 85 ? -6.669 9.811 -2.810 1.00 63.44 85 LEU A C 1
ATOM 655 O O . LEU A 1 85 ? -6.743 10.387 -1.728 1.00 63.44 85 LEU A O 1
ATOM 659 N N . GLY A 1 86 ? -7.607 9.928 -3.757 1.00 63.47 86 GLY A N 1
ATOM 660 C CA . GLY A 1 86 ? -8.831 10.715 -3.579 1.00 63.47 86 GLY A CA 1
ATOM 661 C C . GLY A 1 86 ? -9.735 10.171 -2.467 1.00 63.47 86 GLY A C 1
ATOM 662 O O . GLY A 1 86 ? -10.157 10.922 -1.597 1.00 63.47 86 GLY A O 1
ATOM 663 N N . MET A 1 87 ? -9.962 8.856 -2.420 1.00 60.50 87 MET A N 1
ATOM 664 C CA . MET A 1 87 ? -10.818 8.243 -1.390 1.00 60.50 87 MET A CA 1
ATOM 665 C C . MET A 1 87 ? -10.189 8.220 0.013 1.00 60.50 87 MET A C 1
ATOM 667 O O . MET A 1 87 ? -10.908 8.254 1.007 1.00 60.50 87 MET A O 1
ATOM 671 N N . ALA A 1 88 ? -8.858 8.150 0.132 1.00 56.75 88 ALA A N 1
ATOM 672 C CA . ALA A 1 88 ? -8.185 8.286 1.425 1.00 56.75 88 ALA A CA 1
ATOM 673 C C . ALA A 1 88 ? -8.377 9.694 2.010 1.00 56.75 88 ALA A C 1
ATOM 675 O O . ALA A 1 88 ? -8.593 9.827 3.213 1.00 56.75 88 ALA A O 1
ATOM 676 N N . ALA A 1 89 ? -8.360 10.723 1.157 1.00 57.34 89 ALA A N 1
ATOM 677 C CA . ALA A 1 89 ? -8.672 12.089 1.559 1.00 57.34 89 ALA A CA 1
ATOM 678 C C . ALA A 1 89 ? -10.139 12.239 2.011 1.00 57.34 89 ALA A C 1
ATOM 680 O O . ALA A 1 89 ? -10.389 12.923 2.995 1.00 57.34 89 ALA A O 1
ATOM 681 N N . GLU A 1 90 ? -11.089 11.541 1.376 1.00 60.16 90 GLU A N 1
ATOM 682 C CA . GLU A 1 90 ? -12.504 11.515 1.802 1.00 60.16 90 GLU A CA 1
ATOM 683 C C . GLU A 1 90 ? -12.744 10.787 3.136 1.00 60.16 90 GLU A C 1
ATOM 685 O O . GLU A 1 90 ? -13.715 11.075 3.823 1.00 60.16 90 GLU A O 1
ATOM 690 N N . LEU A 1 91 ? -11.893 9.826 3.514 1.00 55.62 91 LEU A N 1
ATOM 691 C CA . LEU A 1 91 ? -12.005 9.105 4.794 1.00 55.62 91 LEU A CA 1
ATOM 692 C C . LEU A 1 91 ? -11.396 9.867 5.980 1.00 55.62 91 LEU A C 1
ATOM 694 O O . LEU A 1 91 ? -11.698 9.538 7.128 1.00 55.62 91 LEU A O 1
ATOM 698 N N . LEU A 1 92 ? -10.497 10.810 5.695 1.00 52.06 92 LEU A N 1
ATOM 699 C CA . LEU A 1 92 ? -9.799 11.653 6.668 1.00 52.06 92 LEU A CA 1
ATOM 700 C C . LEU A 1 92 ? -10.453 13.037 6.841 1.00 52.06 92 LEU A C 1
ATOM 702 O O . LEU A 1 92 ? -10.067 13.756 7.763 1.00 52.06 92 LEU A O 1
ATOM 706 N N . GLY A 1 93 ? -11.383 13.403 5.951 1.00 42.81 93 GLY A N 1
ATOM 707 C CA . GLY A 1 93 ? -12.163 14.645 5.972 1.00 42.81 93 GLY A CA 1
ATOM 708 C C . GLY A 1 93 ? -13.478 14.526 6.729 1.00 42.81 93 GLY A C 1
ATOM 709 O O . GLY A 1 93 ? -14.109 13.448 6.667 1.00 42.81 93 GLY A O 1
#

Sequence (93 aa):
MVALLGKLQGVIAASSLIPEQKDSLLDYLKPAKRKAEKEQPDKELIGKNLQNVSEMMKNLKETTEAGKSTWQTGVEVFQAVGPWLGMAAELLG

pLDDT: mean 70.94, std 10.38, range [42.81, 87.19]